Protein AF-A0A9D4M9F2-F1 (afdb_monomer_lite)

Foldseek 3Di:
DLVVQLLVVQQVLFFADQDPVRDTDPQWDDDDPDIDGHDPDPVSVVVSVVVSQVSCVVVVHHDDPVVD

pLDDT: mean 79.1, std 6.0, range [59.59, 86.31]

Organism: Dreissena polymorpha (NCBI:txid45954)

Secondary structure (DSSP, 8-state):
--HHHHHHHHHHH---PBPTTSPBPPSEEEETTEEEE--SSHHHHHHHHHHHHHHHHHTT----GGG-

Sequence (68 aa):
MGMNLLINAALGETRGPKTETGIYQPSSRGFMDNFTLTTTTHGQARWMLTAMTDVASLARMKNKAAKS

Structure (mmCIF, N/CA/C/O backbone):
data_AF-A0A9D4M9F2-F1
#
_entry.id   AF-A0A9D4M9F2-F1
#
loop_
_atom_site.group_PDB
_atom_site.id
_atom_site.type_symbol
_atom_site.label_atom_id
_atom_site.label_alt_id
_atom_site.label_comp_id
_atom_site.label_asym_id
_atom_site.label_entity_id
_atom_site.label_seq_id
_atom_site.pdbx_PDB_ins_code
_atom_site.Cartn_x
_atom_site.Cartn_y
_atom_site.Cartn_z
_atom_site.occupancy
_atom_site.B_iso_or_equiv
_atom_site.auth_seq_id
_atom_site.auth_comp_id
_atom_site.auth_asym_id
_atom_site.auth_atom_id
_atom_site.pdbx_PDB_model_num
ATOM 1 N N . MET A 1 1 ? 8.071 -5.688 -14.872 1.00 59.59 1 MET A N 1
ATOM 2 C CA . MET A 1 1 ? 7.265 -6.384 -13.842 1.00 59.59 1 MET A CA 1
ATOM 3 C C . MET A 1 1 ? 7.385 -5.703 -12.463 1.00 59.59 1 MET A C 1
ATOM 5 O O . MET A 1 1 ? 7.530 -6.389 -11.464 1.00 59.59 1 MET A O 1
ATOM 9 N N . GLY A 1 2 ? 7.324 -4.364 -12.376 1.00 72.69 2 GLY A N 1
ATOM 10 C CA . GLY A 1 2 ? 7.480 -3.644 -11.096 1.00 72.69 2 GLY A CA 1
ATOM 11 C C . GLY A 1 2 ? 6.177 -3.482 -10.301 1.00 72.69 2 GLY A C 1
ATOM 12 O O . GLY A 1 2 ? 6.171 -3.615 -9.084 1.00 72.69 2 GLY A O 1
ATOM 13 N N . MET A 1 3 ? 5.046 -3.302 -10.994 1.00 78.62 3 MET A N 1
ATOM 14 C CA . MET A 1 3 ? 3.734 -3.103 -10.360 1.00 78.62 3 MET A CA 1
ATOM 15 C C . MET A 1 3 ? 3.267 -4.322 -9.545 1.00 78.62 3 MET A C 1
ATOM 17 O O . MET A 1 3 ? 2.710 -4.169 -8.465 1.00 78.62 3 MET A O 1
ATOM 21 N N . ASN A 1 4 ? 3.564 -5.540 -10.008 1.00 78.88 4 ASN A N 1
ATOM 22 C CA . ASN A 1 4 ? 3.242 -6.758 -9.258 1.00 78.88 4 ASN A CA 1
ATOM 23 C C . ASN A 1 4 ? 4.029 -6.864 -7.942 1.00 78.88 4 ASN A C 1
ATOM 25 O O . ASN A 1 4 ? 3.513 -7.421 -6.979 1.00 78.88 4 ASN A O 1
ATOM 29 N N . LEU A 1 5 ? 5.249 -6.313 -7.873 1.00 79.00 5 LEU A N 1
ATOM 30 C CA . LEU A 1 5 ? 6.030 -6.284 -6.631 1.00 79.00 5 LEU A CA 1
ATOM 31 C C . LEU A 1 5 ? 5.387 -5.345 -5.604 1.00 79.00 5 LEU A C 1
ATOM 33 O O . LEU A 1 5 ? 5.297 -5.699 -4.433 1.00 79.00 5 LEU A O 1
ATOM 37 N N . LEU A 1 6 ? 4.873 -4.197 -6.055 1.00 77.94 6 LEU A N 1
ATOM 38 C CA . LEU A 1 6 ? 4.142 -3.246 -5.212 1.00 77.94 6 LEU A CA 1
ATOM 39 C C . LEU A 1 6 ? 2.816 -3.826 -4.708 1.00 77.94 6 LEU A C 1
ATOM 41 O O . LEU A 1 6 ? 2.527 -3.736 -3.517 1.00 77.94 6 LEU A O 1
ATOM 45 N N . ILE A 1 7 ? 2.044 -4.473 -5.589 1.00 76.50 7 ILE A N 1
ATOM 46 C CA . ILE A 1 7 ? 0.786 -5.137 -5.219 1.00 76.50 7 ILE A CA 1
ATOM 47 C C . ILE A 1 7 ? 1.051 -6.228 -4.172 1.00 76.50 7 ILE A C 1
ATOM 49 O O . ILE A 1 7 ? 0.402 -6.239 -3.131 1.00 76.50 7 ILE A O 1
ATOM 53 N N . ASN A 1 8 ? 2.032 -7.107 -4.398 1.00 77.62 8 ASN A N 1
ATOM 54 C CA . ASN A 1 8 ? 2.350 -8.189 -3.461 1.00 77.62 8 ASN A CA 1
ATOM 55 C C . ASN A 1 8 ? 2.857 -7.675 -2.106 1.00 77.62 8 ASN A C 1
ATOM 57 O O . ASN A 1 8 ? 2.441 -8.194 -1.073 1.00 77.62 8 ASN A O 1
ATOM 61 N N . ALA A 1 9 ? 3.710 -6.645 -2.095 1.00 77.25 9 ALA A N 1
ATOM 62 C CA . ALA A 1 9 ? 4.185 -6.038 -0.853 1.00 77.25 9 ALA A CA 1
ATOM 63 C C . ALA A 1 9 ? 3.033 -5.404 -0.059 1.00 77.25 9 ALA A C 1
ATOM 65 O O . ALA A 1 9 ? 2.921 -5.589 1.150 1.00 77.25 9 ALA A O 1
ATOM 66 N N . ALA A 1 10 ? 2.127 -4.706 -0.744 1.00 75.62 10 ALA A N 1
ATOM 67 C CA . ALA A 1 10 ? 1.000 -4.062 -0.092 1.00 75.62 10 ALA A CA 1
ATOM 68 C C . ALA A 1 10 ? -0.076 -5.047 0.388 1.00 75.62 10 ALA A C 1
ATOM 70 O O . ALA A 1 10 ? -0.724 -4.780 1.398 1.00 75.62 10 ALA A O 1
ATOM 71 N N . LEU A 1 11 ? -0.276 -6.183 -0.290 1.00 73.00 11 LEU A N 1
ATOM 72 C CA . LEU A 1 11 ? -1.207 -7.228 0.154 1.00 73.00 11 LEU A CA 1
ATOM 73 C C . LEU A 1 11 ? -0.823 -7.813 1.523 1.00 73.00 11 LEU A C 1
ATOM 75 O O . LEU A 1 11 ? -1.715 -8.171 2.288 1.00 73.00 11 LEU A O 1
ATOM 79 N N . GLY A 1 12 ? 0.474 -7.882 1.846 1.00 68.06 12 GLY A N 1
ATOM 80 C CA . GLY A 1 12 ? 0.948 -8.335 3.160 1.00 68.06 12 GLY A CA 1
ATOM 81 C C . GLY A 1 12 ? 0.652 -7.347 4.294 1.00 68.06 12 GLY A C 1
ATOM 82 O O . GLY A 1 1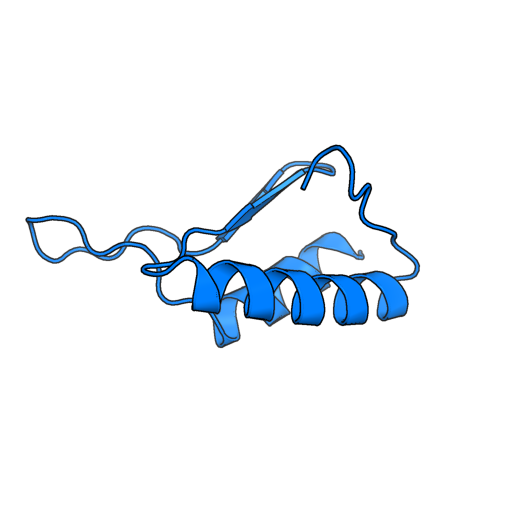2 ? 0.353 -7.761 5.411 1.00 68.06 12 GLY A O 1
ATOM 83 N N . GLU A 1 13 ? 0.681 -6.048 3.994 1.00 68.81 13 GLU A N 1
ATOM 84 C CA . GLU A 1 13 ? 0.586 -4.964 4.985 1.00 68.81 13 GLU A CA 1
ATOM 85 C C . GLU A 1 13 ? -0.837 -4.405 5.153 1.00 68.81 13 GLU A C 1
ATOM 87 O O . GLU A 1 13 ? -1.164 -3.767 6.155 1.00 68.81 13 GLU A O 1
ATOM 92 N N . THR A 1 14 ? -1.712 -4.608 4.165 1.00 67.81 14 THR A N 1
ATOM 93 C CA . THR A 1 14 ? -3.022 -3.949 4.099 1.00 67.81 14 THR A CA 1
ATOM 94 C C . THR A 1 14 ? -4.156 -4.970 4.255 1.00 67.81 14 THR A C 1
ATOM 96 O O . THR A 1 14 ? -4.303 -5.904 3.470 1.00 67.81 14 THR A O 1
ATOM 99 N N . ARG A 1 15 ? -5.032 -4.766 5.244 1.00 65.19 15 ARG A N 1
ATOM 100 C CA . ARG A 1 15 ? -6.371 -5.377 5.269 1.00 65.19 15 ARG A CA 1
ATOM 101 C C . ARG A 1 15 ? -7.342 -4.307 4.801 1.00 65.19 15 ARG A C 1
ATOM 103 O O . ARG A 1 15 ? -7.298 -3.194 5.314 1.00 65.19 15 ARG A O 1
ATOM 110 N N . GLY A 1 16 ? -8.139 -4.613 3.783 1.00 68.00 16 GLY A N 1
ATOM 111 C CA . GLY A 1 16 ? -8.955 -3.603 3.114 1.00 68.00 16 GLY A CA 1
ATOM 112 C C . GLY A 1 16 ? -10.036 -3.027 4.024 1.00 68.00 16 GLY A C 1
ATOM 113 O O . GLY A 1 16 ? -10.179 -3.440 5.176 1.00 68.00 16 GLY A O 1
ATOM 114 N N . PRO A 1 17 ? -10.817 -2.058 3.541 1.00 71.38 17 PRO A N 1
ATOM 115 C CA . PRO A 1 17 ? -11.855 -1.454 4.353 1.00 71.38 17 PRO A CA 1
ATOM 116 C C . PRO A 1 17 ? -12.932 -2.502 4.648 1.00 71.38 17 PRO A C 1
ATOM 118 O O . PRO A 1 17 ? -13.373 -3.243 3.761 1.00 71.38 17 PRO A O 1
ATOM 121 N N . LYS A 1 18 ? -13.335 -2.576 5.919 1.00 75.62 18 LYS A N 1
ATOM 122 C CA . LYS A 1 18 ? -14.434 -3.430 6.361 1.00 75.62 18 LYS A CA 1
ATOM 123 C C . LYS A 1 18 ? -15.741 -2.691 6.104 1.00 75.62 18 LYS A C 1
ATOM 125 O O . LYS A 1 18 ? -15.953 -1.603 6.630 1.00 75.62 18 LYS A O 1
ATOM 130 N N . THR A 1 19 ? -16.593 -3.276 5.277 1.00 78.69 19 THR A N 1
ATOM 131 C CA . THR A 1 19 ? -17.953 -2.781 5.034 1.00 78.69 19 THR A CA 1
ATOM 132 C C . THR A 1 19 ? -18.834 -2.990 6.269 1.00 78.69 19 THR A C 1
ATOM 134 O O . THR A 1 19 ? -18.512 -3.807 7.134 1.00 78.69 19 THR A O 1
ATOM 137 N N . GLU A 1 20 ? -19.965 -2.285 6.351 1.00 77.56 20 GLU A N 1
ATOM 138 C CA . GLU A 1 20 ? -20.931 -2.430 7.455 1.00 77.56 20 GLU A CA 1
ATOM 139 C C . GLU A 1 20 ? -21.479 -3.861 7.582 1.00 77.56 20 GLU A C 1
ATOM 141 O O . GLU A 1 20 ? -21.749 -4.330 8.684 1.00 77.56 20 GLU A O 1
ATOM 146 N N . THR A 1 21 ? -21.545 -4.604 6.473 1.00 83.50 21 THR A N 1
ATOM 147 C CA . THR A 1 21 ? -21.923 -6.029 6.439 1.00 83.50 21 THR A CA 1
ATOM 148 C C . THR A 1 21 ? -20.796 -6.970 6.885 1.00 83.50 21 THR A C 1
ATOM 150 O O . THR A 1 21 ? -20.945 -8.189 6.857 1.00 83.50 21 THR A O 1
ATOM 153 N N . GLY A 1 22 ? -19.649 -6.425 7.297 1.00 78.50 22 GLY A N 1
ATOM 154 C CA . GLY A 1 22 ? -18.503 -7.171 7.803 1.00 78.50 22 GLY A CA 1
ATOM 155 C C . GLY A 1 22 ? -17.566 -7.734 6.734 1.00 78.50 22 GLY A C 1
ATOM 156 O O . GLY A 1 22 ? -16.563 -8.353 7.091 1.00 78.50 22 GLY A O 1
ATOM 157 N N . ILE A 1 23 ? -17.846 -7.494 5.450 1.00 79.38 23 ILE A N 1
ATOM 158 C CA . ILE A 1 23 ? -17.036 -7.963 4.319 1.00 79.38 23 ILE A CA 1
ATOM 159 C C . ILE A 1 23 ? -15.847 -7.021 4.112 1.00 79.38 23 ILE A C 1
ATOM 161 O O . ILE A 1 23 ? -16.016 -5.801 4.051 1.00 79.38 23 ILE A O 1
ATOM 165 N N . TYR A 1 24 ? -14.650 -7.585 3.969 1.00 73.12 24 TYR A N 1
ATOM 166 C CA . TYR A 1 24 ? -13.449 -6.838 3.602 1.00 73.12 24 TYR A CA 1
ATOM 167 C C . TYR A 1 24 ? -13.397 -6.634 2.087 1.00 73.12 24 TYR A C 1
ATOM 169 O O . TYR A 1 24 ? -13.443 -7.601 1.328 1.00 73.12 24 TYR A O 1
ATOM 177 N N . GLN A 1 25 ? -13.286 -5.383 1.641 1.00 74.88 25 GLN A N 1
ATOM 178 C CA . GLN A 1 25 ? -12.999 -5.102 0.233 1.00 74.88 25 GLN A CA 1
ATOM 179 C C . GLN A 1 25 ? -11.514 -5.339 -0.087 1.00 74.88 25 GLN A C 1
ATOM 181 O O . GLN A 1 25 ? -10.692 -5.396 0.833 1.00 74.88 25 GLN A O 1
ATOM 186 N N . PRO A 1 26 ? -11.141 -5.466 -1.376 1.00 71.50 26 PRO A N 1
ATOM 187 C CA . PRO A 1 26 ? -9.742 -5.538 -1.777 1.00 71.50 26 PRO A CA 1
ATOM 188 C C . PRO A 1 26 ? -8.967 -4.343 -1.222 1.00 71.50 26 PRO A C 1
ATOM 190 O O . PRO A 1 26 ? -9.355 -3.193 -1.409 1.00 71.50 26 PRO A O 1
ATOM 193 N N . SER A 1 27 ? -7.882 -4.631 -0.515 1.00 71.81 27 SER A N 1
ATOM 194 C CA . SER A 1 27 ? -7.076 -3.632 0.187 1.00 71.81 27 SER A CA 1
ATOM 195 C C . SER A 1 27 ? -6.192 -2.799 -0.736 1.00 71.81 27 SER A C 1
ATOM 197 O O . SER A 1 27 ? -5.800 -1.681 -0.400 1.00 71.81 27 SER A O 1
ATOM 199 N N . SER A 1 28 ? -5.901 -3.359 -1.908 1.00 76.19 28 SER A N 1
ATOM 200 C CA . SER A 1 28 ? -5.033 -2.789 -2.916 1.00 76.19 28 SER A CA 1
ATOM 201 C C . SER A 1 28 ? -5.576 -3.055 -4.314 1.00 76.19 28 SER A C 1
ATOM 203 O O . SER A 1 28 ? -6.114 -4.126 -4.609 1.00 76.19 28 SER A O 1
ATOM 205 N N . ARG A 1 29 ? -5.441 -2.064 -5.193 1.00 79.56 29 ARG A N 1
ATOM 206 C CA . ARG A 1 29 ? -5.737 -2.197 -6.618 1.00 79.56 29 ARG A CA 1
ATOM 207 C C . ARG A 1 29 ? -4.665 -1.469 -7.413 1.00 79.56 29 ARG A C 1
ATOM 209 O O . ARG A 1 29 ? -4.458 -0.276 -7.227 1.00 79.56 29 ARG A O 1
ATOM 216 N N . GLY A 1 30 ? -3.996 -2.190 -8.305 1.00 79.69 30 GLY A N 1
ATOM 217 C CA . GLY A 1 30 ? -3.104 -1.602 -9.301 1.00 79.69 30 GLY A CA 1
ATOM 218 C C . GLY A 1 30 ? -3.773 -1.581 -10.669 1.00 79.69 30 GLY A C 1
ATOM 219 O O . GLY A 1 30 ? -4.354 -2.583 -11.083 1.00 79.69 30 GLY A O 1
ATOM 220 N N . PHE A 1 31 ? -3.686 -0.456 -11.373 1.00 79.38 31 PHE A N 1
ATOM 221 C CA . PHE A 1 31 ? -4.093 -0.339 -12.769 1.00 79.38 31 PHE A CA 1
ATOM 222 C C . PHE A 1 31 ? -3.090 0.524 -13.536 1.00 79.38 31 PHE A C 1
ATOM 224 O O . PHE A 1 31 ? -2.939 1.711 -13.253 1.00 79.38 31 PHE A O 1
ATOM 231 N N . MET A 1 32 ? -2.421 -0.075 -14.526 1.00 85.31 32 MET A N 1
ATOM 232 C CA . MET A 1 32 ? -1.354 0.555 -15.317 1.00 85.31 32 MET A CA 1
ATOM 233 C C . MET A 1 32 ? -0.208 1.099 -14.454 1.00 85.31 32 MET A C 1
ATOM 235 O O . MET A 1 32 ? 0.593 0.299 -13.982 1.00 85.31 32 MET A O 1
ATOM 239 N N . ASP A 1 33 ? -0.115 2.420 -14.280 1.00 84.62 33 ASP A N 1
ATOM 240 C CA . ASP A 1 33 ? 0.846 3.160 -13.453 1.00 84.62 33 ASP A CA 1
ATOM 241 C C . ASP A 1 33 ? 0.237 3.686 -12.141 1.00 84.62 33 ASP A C 1
ATOM 243 O O . ASP A 1 33 ? 0.963 4.199 -11.291 1.00 84.62 33 ASP A O 1
ATOM 247 N N . ASN A 1 34 ? -1.073 3.520 -11.945 1.00 81.75 34 ASN A N 1
ATOM 248 C CA . ASN A 1 34 ? -1.771 3.948 -10.740 1.00 81.75 34 ASN A CA 1
ATOM 249 C C . ASN A 1 34 ? -1.908 2.793 -9.749 1.00 81.75 34 ASN A C 1
ATOM 251 O O . ASN A 1 34 ? -2.267 1.669 -10.111 1.00 81.75 34 ASN A O 1
ATOM 255 N N . PHE A 1 35 ? -1.672 3.096 -8.477 1.00 83.06 35 PHE A N 1
ATOM 256 C CA . PHE A 1 35 ? -1.863 2.166 -7.377 1.00 83.06 35 PHE A CA 1
ATOM 257 C C . PHE A 1 35 ? -2.721 2.822 -6.299 1.00 83.06 35 PHE A C 1
ATOM 259 O O . PHE A 1 35 ? -2.437 3.934 -5.861 1.00 83.06 35 PHE A O 1
ATOM 266 N N . THR A 1 36 ? -3.789 2.143 -5.894 1.00 83.62 36 THR A N 1
ATOM 267 C CA . THR A 1 36 ? -4.730 2.624 -4.883 1.00 83.62 36 THR A CA 1
ATOM 268 C C . THR A 1 36 ? -4.699 1.689 -3.689 1.00 83.62 36 THR A C 1
ATOM 270 O O . THR A 1 36 ? -4.884 0.479 -3.839 1.00 83.62 36 THR A O 1
ATOM 273 N N . LEU A 1 37 ? -4.500 2.270 -2.507 1.00 81.19 37 LEU A N 1
ATOM 274 C CA . LEU A 1 37 ? -4.627 1.599 -1.221 1.00 81.19 37 LEU A CA 1
ATOM 275 C C . LEU A 1 37 ? -5.715 2.246 -0.391 1.00 81.19 37 LEU A C 1
ATOM 277 O O . LEU A 1 37 ? -5.931 3.455 -0.456 1.00 81.19 37 LEU A O 1
ATOM 281 N N . THR A 1 38 ? -6.351 1.436 0.441 1.00 80.56 38 THR A N 1
ATOM 282 C CA . THR A 1 38 ? -7.288 1.928 1.441 1.00 80.56 38 THR A CA 1
ATOM 283 C C . THR A 1 38 ? -6.813 1.519 2.823 1.00 80.56 38 THR A C 1
ATOM 285 O O . THR A 1 38 ? -6.565 0.343 3.085 1.00 80.56 38 THR A O 1
ATOM 288 N N . THR A 1 39 ? -6.691 2.501 3.711 1.00 77.81 39 THR A N 1
ATOM 289 C CA . THR A 1 39 ? -6.286 2.313 5.104 1.00 77.81 39 THR A CA 1
ATOM 290 C C . THR A 1 39 ? -7.351 2.876 6.036 1.00 77.81 39 THR A C 1
ATOM 292 O O . THR A 1 39 ? -8.098 3.783 5.676 1.00 77.81 39 THR A O 1
ATOM 295 N N . THR A 1 40 ? -7.416 2.352 7.258 1.00 79.56 40 THR A N 1
ATOM 296 C CA . THR A 1 40 ? -8.388 2.804 8.265 1.00 79.56 40 THR A CA 1
ATOM 297 C C . THR A 1 40 ? -8.004 4.152 8.872 1.00 79.56 40 THR A C 1
ATOM 299 O O . THR A 1 40 ? -8.862 4.909 9.313 1.00 79.56 40 THR A O 1
ATOM 302 N N . THR A 1 41 ? -6.706 4.458 8.917 1.00 81.62 41 THR A N 1
ATOM 303 C CA . THR A 1 41 ? -6.187 5.685 9.530 1.00 81.62 41 THR A CA 1
ATOM 304 C C . THR A 1 41 ? -5.224 6.413 8.600 1.00 81.62 41 THR A C 1
ATOM 306 O O . THR A 1 41 ? -4.537 5.801 7.775 1.00 81.62 41 THR A O 1
ATOM 309 N N . HIS A 1 42 ? -5.129 7.732 8.782 1.00 82.62 42 HIS A N 1
ATOM 310 C CA . HIS A 1 42 ? -4.160 8.573 8.078 1.00 82.62 42 HIS A CA 1
ATOM 311 C C . HIS A 1 42 ? -2.707 8.226 8.452 1.00 82.62 42 HIS A C 1
ATOM 313 O O . HIS A 1 42 ? -1.815 8.272 7.609 1.00 82.62 42 HIS A O 1
ATOM 319 N N . GLY A 1 43 ? -2.467 7.816 9.705 1.00 84.81 43 GLY A N 1
ATOM 320 C CA . GLY A 1 43 ? -1.163 7.317 10.144 1.00 84.81 43 GLY A CA 1
ATOM 321 C C . GLY A 1 43 ? -0.725 6.110 9.317 1.00 84.81 43 GLY A C 1
ATOM 322 O O . GLY A 1 43 ? 0.330 6.153 8.696 1.00 84.81 43 GLY A O 1
ATOM 323 N N . GLN A 1 44 ? -1.572 5.083 9.218 1.00 81.31 44 GLN A N 1
ATOM 324 C CA . GLN A 1 44 ? -1.288 3.911 8.385 1.00 81.31 44 GLN A CA 1
ATOM 325 C C . GLN A 1 44 ? -1.055 4.282 6.917 1.00 81.31 44 GLN A C 1
ATOM 327 O O . GLN A 1 44 ? -0.094 3.796 6.331 1.00 81.31 44 GLN A O 1
ATOM 332 N N . ALA A 1 45 ? -1.847 5.200 6.347 1.00 83.44 45 ALA A N 1
ATOM 333 C CA . ALA A 1 45 ? -1.644 5.663 4.970 1.00 83.44 45 ALA A CA 1
ATOM 334 C C . ALA A 1 45 ? -0.216 6.185 4.745 1.00 83.44 45 ALA A C 1
ATOM 336 O O . ALA A 1 45 ? 0.444 5.807 3.779 1.00 83.44 45 ALA A O 1
ATOM 337 N N . ARG A 1 46 ? 0.293 7.006 5.672 1.00 86.25 46 ARG A N 1
ATOM 338 C CA . ARG A 1 46 ? 1.641 7.578 5.581 1.00 86.25 46 ARG A CA 1
ATOM 339 C C . ARG A 1 46 ? 2.736 6.516 5.685 1.00 86.25 46 ARG A C 1
ATOM 341 O O . ARG A 1 46 ? 3.708 6.583 4.939 1.00 86.25 46 ARG A O 1
ATOM 348 N N . TRP A 1 47 ? 2.577 5.539 6.576 1.00 85.69 47 TRP A N 1
ATOM 349 C CA . TRP A 1 47 ? 3.520 4.422 6.702 1.00 85.69 47 TRP A CA 1
ATOM 350 C C . TRP A 1 47 ? 3.532 3.549 5.443 1.00 85.69 47 TRP A C 1
ATOM 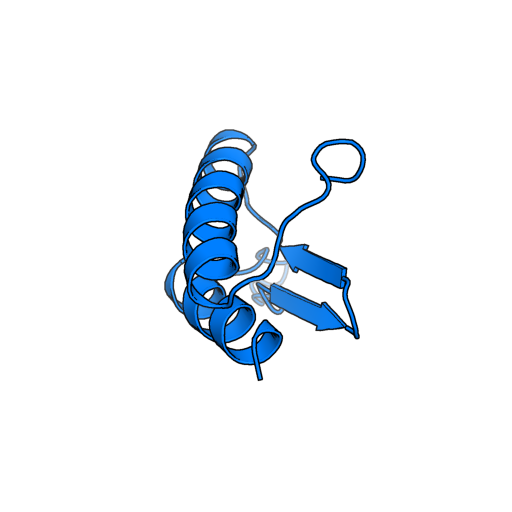352 O O . TRP A 1 47 ? 4.608 3.260 4.918 1.00 85.69 47 TRP A O 1
ATOM 362 N N . MET A 1 48 ? 2.354 3.214 4.902 1.00 83.56 48 MET A N 1
ATOM 363 C CA . MET A 1 48 ? 2.244 2.495 3.630 1.00 83.56 48 MET A CA 1
ATOM 364 C C . MET A 1 48 ? 2.896 3.272 2.479 1.00 83.56 48 MET A C 1
ATOM 366 O O . MET A 1 48 ? 3.610 2.671 1.684 1.00 83.56 48 MET A O 1
ATOM 370 N N . LEU A 1 49 ? 2.687 4.590 2.370 1.00 85.38 49 LEU A N 1
ATOM 371 C CA . LEU A 1 49 ? 3.300 5.412 1.316 1.00 85.38 49 LEU A CA 1
ATOM 372 C C . LEU A 1 49 ? 4.834 5.378 1.362 1.00 85.38 49 LEU A C 1
ATOM 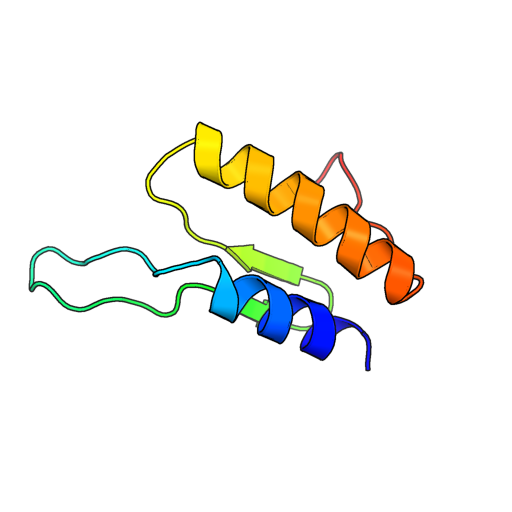374 O O . LEU A 1 49 ? 5.473 5.267 0.312 1.00 85.38 49 LEU A O 1
ATOM 378 N N . THR A 1 50 ? 5.424 5.435 2.559 1.00 86.12 50 THR A N 1
ATOM 379 C CA . THR A 1 50 ? 6.877 5.306 2.739 1.00 86.12 50 THR A CA 1
ATOM 380 C C . THR A 1 50 ? 7.356 3.921 2.309 1.00 86.12 50 THR A C 1
ATOM 382 O O . THR A 1 50 ? 8.197 3.824 1.418 1.00 86.12 50 THR A O 1
ATOM 385 N N . ALA A 1 51 ? 6.747 2.855 2.839 1.00 84.44 51 ALA A N 1
ATOM 386 C CA . ALA A 1 51 ? 7.121 1.477 2.512 1.00 84.44 51 ALA A CA 1
ATOM 387 C C . ALA A 1 51 ? 6.989 1.177 1.006 1.00 84.44 51 ALA A C 1
ATOM 389 O O . ALA A 1 51 ? 7.855 0.552 0.398 1.00 84.44 51 ALA A O 1
ATOM 390 N N . MET A 1 52 ? 5.932 1.679 0.364 1.00 83.94 52 MET A N 1
ATOM 391 C CA . MET A 1 52 ? 5.751 1.546 -1.082 1.00 83.94 52 MET A CA 1
ATOM 392 C C . MET A 1 52 ? 6.783 2.323 -1.888 1.00 83.94 52 MET A C 1
ATOM 394 O O . MET A 1 52 ? 7.147 1.891 -2.977 1.00 83.94 52 MET A O 1
ATOM 398 N N . THR A 1 53 ? 7.245 3.470 -1.395 1.00 86.31 53 THR A N 1
ATOM 399 C CA . THR A 1 53 ? 8.287 4.247 -2.075 1.00 86.31 53 THR A CA 1
ATOM 400 C C . THR A 1 53 ? 9.617 3.495 -2.052 1.00 86.31 53 THR A C 1
ATOM 402 O O . THR A 1 53 ? 10.305 3.450 -3.075 1.00 86.31 53 THR A O 1
ATOM 405 N N . ASP A 1 54 ? 9.925 2.813 -0.949 1.00 85.50 54 ASP A N 1
ATOM 406 C CA . ASP A 1 54 ? 11.106 1.955 -0.839 1.00 85.50 54 ASP A CA 1
ATOM 407 C C . ASP A 1 54 ? 11.015 0.764 -1.804 1.00 85.50 54 ASP A C 1
ATOM 409 O O . ASP A 1 54 ? 11.933 0.529 -2.592 1.00 85.50 54 ASP A O 1
ATOM 413 N N . VAL A 1 55 ? 9.872 0.069 -1.846 1.00 84.56 55 VAL A N 1
ATOM 414 C CA . VAL A 1 55 ? 9.642 -1.042 -2.791 1.00 84.56 55 VAL A CA 1
ATOM 415 C C . VAL A 1 55 ? 9.670 -0.564 -4.248 1.00 84.56 55 VAL A C 1
ATOM 417 O O . VAL A 1 55 ? 10.247 -1.229 -5.111 1.00 84.56 55 VAL A O 1
ATOM 420 N N . ALA A 1 56 ? 9.099 0.607 -4.540 1.00 85.50 56 ALA A N 1
ATOM 421 C CA . ALA A 1 56 ? 9.159 1.206 -5.869 1.00 85.50 56 ALA A CA 1
ATOM 422 C C . ALA A 1 56 ? 10.612 1.472 -6.284 1.00 85.50 56 ALA A C 1
ATOM 424 O O . ALA A 1 56 ? 10.978 1.175 -7.421 1.00 85.50 56 ALA A O 1
ATOM 425 N N . SER A 1 57 ? 11.457 1.943 -5.362 1.00 85.62 57 SER A N 1
ATOM 426 C CA . SER A 1 57 ? 12.877 2.178 -5.635 1.00 85.62 57 SER A CA 1
ATOM 427 C C . SER A 1 57 ? 13.624 0.889 -6.008 1.00 85.62 57 SER A C 1
ATOM 429 O O . SER A 1 57 ? 14.378 0.886 -6.985 1.00 85.62 57 SER A O 1
ATOM 431 N N . LEU A 1 58 ? 13.329 -0.234 -5.334 1.00 83.88 58 LEU A N 1
ATOM 432 C CA . LEU A 1 58 ? 13.869 -1.560 -5.674 1.00 83.88 58 LEU A CA 1
ATOM 433 C C . LEU A 1 58 ? 13.452 -1.993 -7.084 1.00 83.88 58 LEU A C 1
ATOM 435 O O . LEU A 1 58 ? 14.244 -2.560 -7.836 1.00 83.88 58 LEU A O 1
ATOM 439 N N . ALA A 1 59 ? 12.221 -1.665 -7.474 1.00 83.06 59 ALA A N 1
ATOM 440 C CA . ALA A 1 59 ? 11.696 -1.901 -8.814 1.00 83.06 59 ALA A CA 1
ATOM 441 C C . ALA A 1 59 ? 12.176 -0.877 -9.866 1.00 83.06 59 ALA A C 1
ATOM 443 O O . ALA A 1 59 ? 11.725 -0.935 -11.012 1.00 83.06 59 ALA A O 1
ATOM 444 N N . ARG A 1 60 ? 13.080 0.053 -9.509 1.00 86.06 60 ARG A N 1
ATOM 445 C CA . ARG A 1 60 ? 13.532 1.187 -10.343 1.00 86.06 60 ARG A CA 1
ATOM 446 C C . ARG A 1 60 ? 12.383 2.096 -10.809 1.00 86.06 60 ARG A C 1
ATOM 448 O O . ARG A 1 60 ? 12.440 2.691 -11.884 1.00 86.06 60 ARG A O 1
ATOM 455 N N . MET A 1 61 ? 11.338 2.199 -9.995 1.00 85.94 61 MET A N 1
ATOM 456 C CA . MET A 1 61 ? 10.177 3.068 -10.169 1.00 85.94 61 MET A CA 1
ATOM 457 C C . MET A 1 61 ? 10.245 4.242 -9.183 1.00 85.94 61 MET A C 1
ATOM 459 O O . MET A 1 61 ? 10.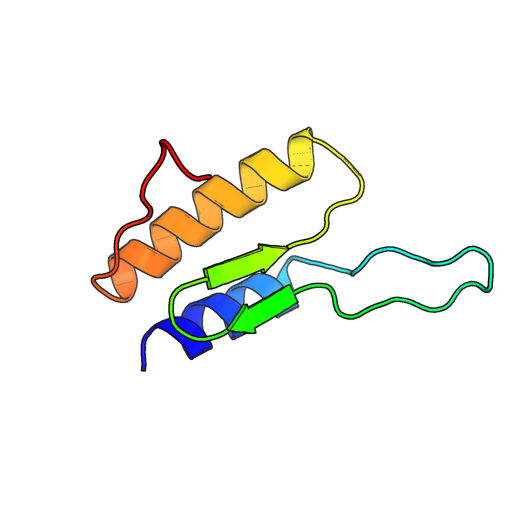911 4.174 -8.152 1.00 85.94 61 MET A O 1
ATOM 463 N N . LYS A 1 62 ? 9.547 5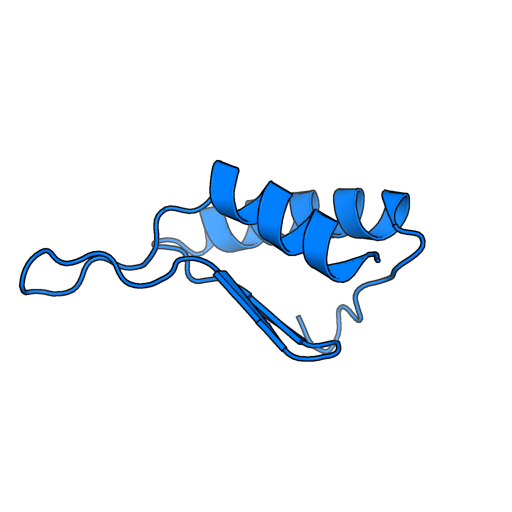.339 -9.491 1.00 84.25 62 LYS A N 1
ATOM 464 C CA . LYS A 1 62 ? 9.489 6.524 -8.627 1.00 84.25 62 LYS A CA 1
ATOM 465 C C . LYS A 1 62 ? 8.065 7.058 -8.536 1.00 84.25 62 LYS A C 1
ATOM 467 O O . LYS A 1 62 ? 7.439 7.318 -9.563 1.00 84.25 62 LYS A O 1
ATOM 472 N N . ASN A 1 63 ? 7.599 7.288 -7.311 1.00 80.12 63 ASN A N 1
ATOM 473 C CA . ASN A 1 63 ? 6.325 7.956 -7.061 1.00 80.12 63 ASN A CA 1
ATOM 474 C C . ASN A 1 63 ? 6.439 9.463 -7.325 1.00 80.12 63 ASN A C 1
ATOM 476 O O . ASN A 1 63 ? 7.442 10.107 -7.002 1.00 80.12 63 ASN A O 1
ATOM 480 N N . LYS A 1 64 ? 5.392 10.046 -7.912 1.00 84.88 64 LYS A N 1
ATOM 481 C CA . LYS A 1 64 ? 5.263 11.499 -8.068 1.00 84.88 64 LYS A CA 1
ATOM 482 C C . LYS A 1 64 ? 4.573 12.055 -6.824 1.00 84.88 64 LYS A C 1
ATOM 484 O O . LYS A 1 64 ? 3.353 12.042 -6.772 1.00 84.88 64 LYS A O 1
ATOM 489 N N . ALA A 1 65 ? 5.346 12.584 -5.874 1.00 77.62 65 ALA A N 1
ATOM 490 C CA . ALA A 1 65 ? 4.831 13.071 -4.587 1.00 77.62 65 ALA A CA 1
ATOM 491 C C . 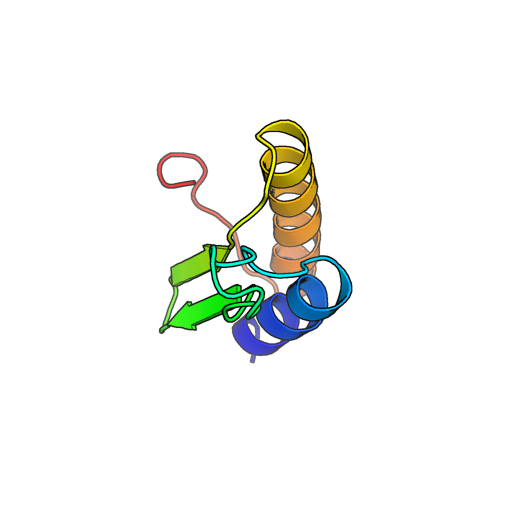ALA A 1 65 ? 3.697 14.107 -4.710 1.00 77.62 65 ALA A C 1
ATOM 493 O O . ALA A 1 65 ? 2.777 14.102 -3.910 1.00 77.62 65 ALA A O 1
ATOM 494 N N . ALA A 1 66 ? 3.711 14.949 -5.750 1.00 80.50 66 ALA A N 1
ATOM 495 C CA . ALA A 1 66 ? 2.634 15.912 -6.010 1.00 80.50 66 ALA A CA 1
ATOM 496 C C . ALA A 1 66 ? 1.283 15.267 -6.400 1.00 80.50 66 ALA A C 1
ATOM 498 O O . ALA A 1 66 ? 0.297 15.978 -6.563 1.00 80.50 66 ALA A O 1
ATOM 499 N N . LYS A 1 67 ? 1.248 13.946 -6.620 1.00 76.50 67 LYS A N 1
ATOM 500 C CA . LYS A 1 67 ? 0.065 13.164 -7.007 1.00 76.50 67 LYS A CA 1
ATOM 501 C C . LYS A 1 67 ? -0.298 12.077 -5.982 1.00 76.50 67 LYS A C 1
ATOM 503 O O . LYS A 1 67 ? -1.167 11.264 -6.286 1.00 76.50 67 LYS A O 1
ATOM 508 N N . SER A 1 68 ? 0.415 11.999 -4.856 1.00 66.38 68 SER A N 1
ATOM 509 C CA . SER A 1 68 ? 0.284 10.943 -3.839 1.00 66.38 68 SER A CA 1
ATOM 510 C C . SER A 1 68 ? -0.444 11.431 -2.598 1.00 66.38 68 SER A C 1
ATOM 512 O O . SER A 1 68 ? -0.274 12.620 -2.257 1.00 66.38 68 SER A O 1
#

Radius of gyration: 12.19 Å; chains: 1; bounding box: 36×24×26 Å